Protein AF-A0A349TG79-F1 (afdb_monomer_lite)

Radius of gyration: 21.93 Å; chains: 1; bounding box: 41×31×74 Å

Foldseek 3Di:
DPPCDPQLVVLVVCVVVPHDQDWDWDPPPDPPDDDIDTHDDRSVPDDPVSNVVGPRDDDDDVCVVVPDDCVPDDDDDPDPPPDPDDDD

Sequence (88 aa):
PTRAICSTLVAEAFQSIDYPILPIRGQDTGVEGEVPVFYRRHFTHFAPRDFDLSPYFQVIKPTLEHGFNYKQLKWGDNAEAVSADNPE

pLDDT: mean 82.33, std 16.48, range [43.78, 96.75]

Secondary structure (DSSP, 8-state):
-----HHHHHHHHHHTTT--SSPEEPS---TT-PPPPEEPPPGGG--HHHHHH-TTS----HHHHTT--GGG--PPPTTSTTSS----

Structure (mmCIF, N/CA/C/O backbone):
data_AF-A0A349TG79-F1
#
_entry.id   AF-A0A349TG79-F1
#
loop_
_atom_site.group_PDB
_atom_site.id
_atom_site.type_symbol
_atom_site.label_atom_id
_atom_site.label_alt_id
_atom_site.label_comp_id
_atom_site.label_asym_id
_atom_site.label_entity_id
_atom_site.label_seq_id
_atom_site.pdbx_PDB_ins_code
_atom_site.Cartn_x
_atom_site.Cartn_y
_atom_site.Cartn_z
_atom_site.occupancy
_atom_site.B_iso_or_equiv
_atom_site.auth_seq_id
_atom_site.auth_comp_id
_atom_site.auth_asym_id
_atom_site.auth_atom_id
_atom_site.pdbx_PDB_model_num
ATOM 1 N N . PRO A 1 1 ? 21.073 -8.340 13.360 1.00 43.78 1 PRO A N 1
ATOM 2 C CA . PRO A 1 1 ? 19.680 -8.816 13.216 1.00 43.78 1 PRO A CA 1
ATOM 3 C C . PRO A 1 1 ? 18.879 -7.875 12.306 1.00 43.78 1 PRO A C 1
ATOM 5 O O . PRO A 1 1 ? 18.498 -6.780 12.715 1.00 43.78 1 PRO A O 1
ATOM 8 N N . THR A 1 2 ? 18.687 -8.266 11.050 1.00 45.97 2 THR A N 1
ATOM 9 C CA . THR A 1 2 ? 17.837 -7.545 10.098 1.00 45.97 2 THR A CA 1
ATOM 10 C C . THR A 1 2 ? 16.386 -7.720 10.536 1.00 45.97 2 THR A C 1
ATOM 12 O O . THR A 1 2 ? 15.765 -8.745 10.281 1.00 45.97 2 THR A O 1
ATOM 15 N N . ARG A 1 3 ? 15.847 -6.729 11.258 1.00 55.47 3 ARG A N 1
ATOM 16 C CA . ARG A 1 3 ? 14.399 -6.589 11.438 1.00 55.47 3 ARG A CA 1
ATOM 17 C C . ARG A 1 3 ? 13.829 -6.279 10.059 1.00 55.47 3 ARG A C 1
ATOM 19 O O . ARG A 1 3 ? 13.773 -5.113 9.685 1.00 55.47 3 ARG A O 1
ATOM 26 N N . ALA A 1 4 ? 13.494 -7.310 9.286 1.00 57.12 4 ALA A N 1
ATOM 27 C CA . ALA A 1 4 ? 12.641 -7.127 8.124 1.00 57.12 4 ALA A CA 1
ATOM 28 C C . ALA A 1 4 ? 11.384 -6.412 8.631 1.00 57.12 4 ALA A C 1
ATOM 30 O O . ALA A 1 4 ? 10.688 -6.903 9.521 1.00 57.12 4 ALA A O 1
ATOM 31 N N . ILE A 1 5 ? 11.181 -5.182 8.170 1.00 77.06 5 ILE A N 1
ATOM 32 C CA . ILE A 1 5 ? 10.010 -4.395 8.537 1.00 77.06 5 ILE A CA 1
ATOM 33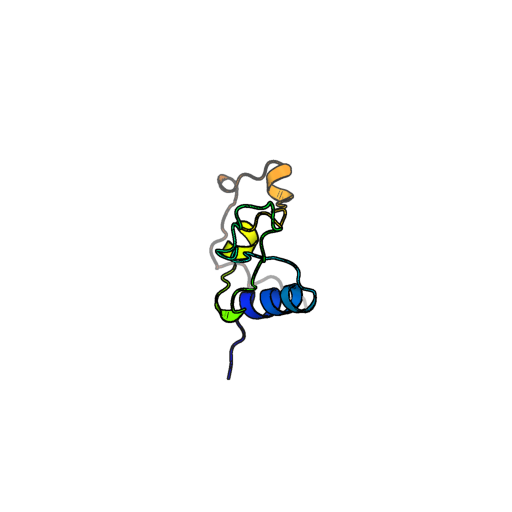 C C . ILE A 1 5 ? 8.826 -5.046 7.813 1.00 77.06 5 ILE A C 1
ATOM 35 O O . ILE A 1 5 ? 8.992 -5.586 6.720 1.00 77.06 5 ILE A O 1
ATOM 39 N N . CYS A 1 6 ? 7.632 -5.025 8.404 1.00 81.19 6 CYS A N 1
ATOM 40 C CA . CYS A 1 6 ? 6.442 -5.661 7.829 1.00 81.19 6 CYS A CA 1
ATOM 41 C C . CYS A 1 6 ? 6.196 -5.292 6.351 1.00 81.19 6 CYS A C 1
ATOM 43 O O . CYS A 1 6 ? 5.795 -6.149 5.570 1.00 81.19 6 CYS A O 1
ATOM 45 N N . SER A 1 7 ? 6.501 -4.056 5.940 1.00 90.00 7 SER A N 1
ATOM 46 C CA . SER A 1 7 ? 6.370 -3.603 4.550 1.00 90.00 7 SER A CA 1
ATOM 47 C C . SER A 1 7 ? 7.381 -4.239 3.592 1.00 90.00 7 SER A C 1
ATOM 49 O O . SER A 1 7 ? 7.043 -4.484 2.439 1.00 90.00 7 SER A O 1
ATOM 51 N N . THR A 1 8 ? 8.593 -4.544 4.062 1.00 91.25 8 THR A N 1
ATOM 52 C CA . THR A 1 8 ? 9.652 -5.206 3.286 1.00 91.25 8 THR A CA 1
ATOM 53 C C . THR A 1 8 ? 9.206 -6.598 2.847 1.00 91.25 8 THR A C 1
ATOM 55 O O . THR A 1 8 ? 9.213 -6.882 1.655 1.00 91.25 8 THR A O 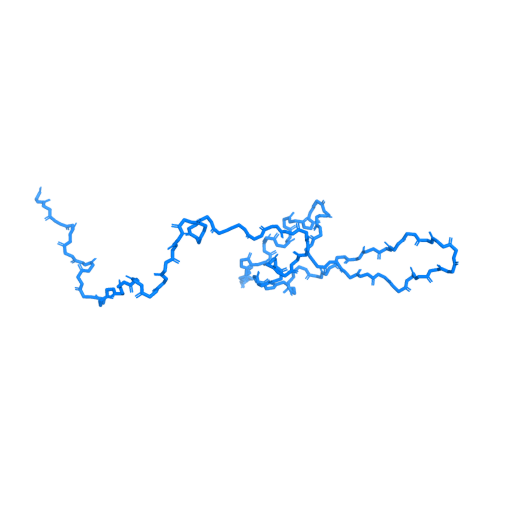1
ATOM 58 N N . LEU A 1 9 ? 8.729 -7.421 3.789 1.00 92.50 9 LEU A N 1
ATOM 59 C CA . LEU A 1 9 ? 8.299 -8.794 3.504 1.00 92.50 9 LEU A CA 1
ATOM 60 C C . LEU A 1 9 ? 7.128 -8.834 2.511 1.00 92.50 9 LEU A C 1
ATOM 62 O O . LEU A 1 9 ? 7.117 -9.637 1.581 1.00 92.50 9 LEU A O 1
ATOM 66 N N . VAL A 1 10 ? 6.143 -7.951 2.696 1.00 94.62 10 VAL A N 1
ATOM 67 C CA . VAL A 1 10 ? 4.993 -7.855 1.787 1.00 94.62 10 VAL A CA 1
ATOM 68 C C . VAL A 1 10 ? 5.448 -7.399 0.398 1.00 94.62 10 VAL A C 1
ATOM 70 O O . VAL A 1 10 ? 5.007 -7.959 -0.604 1.00 94.62 10 VAL A O 1
ATOM 73 N N . ALA A 1 11 ? 6.362 -6.427 0.321 1.00 95.44 11 ALA A N 1
ATOM 74 C CA . ALA A 1 11 ? 6.899 -5.967 -0.952 1.00 95.44 11 ALA A CA 1
ATOM 75 C C . ALA A 1 11 ? 7.658 -7.071 -1.701 1.00 95.44 11 ALA A C 1
ATOM 77 O O . ALA A 1 11 ? 7.437 -7.243 -2.897 1.00 95.44 11 ALA A O 1
ATOM 78 N N . GLU A 1 12 ? 8.500 -7.843 -1.010 1.00 94.56 12 GLU A N 1
ATOM 79 C CA . GLU A 1 12 ? 9.214 -8.985 -1.595 1.00 94.56 12 GLU A CA 1
ATOM 80 C C . GLU A 1 12 ? 8.248 -10.041 -2.144 1.00 94.56 12 GLU A C 1
ATOM 82 O O . GLU A 1 12 ? 8.442 -10.524 -3.260 1.00 94.56 12 GLU A O 1
ATOM 87 N N . ALA A 1 13 ? 7.172 -10.354 -1.415 1.00 95.25 13 ALA A N 1
ATOM 88 C CA . ALA A 1 13 ? 6.178 -11.330 -1.856 1.00 95.25 13 ALA A CA 1
ATOM 89 C C . ALA A 1 13 ? 5.515 -10.920 -3.182 1.00 95.25 13 ALA A C 1
ATOM 91 O O . ALA A 1 13 ? 5.499 -11.707 -4.128 1.00 95.25 13 ALA A O 1
ATOM 92 N N . PHE A 1 14 ? 5.034 -9.679 -3.303 1.00 96.75 14 PHE A N 1
ATOM 93 C CA . PHE A 1 14 ? 4.452 -9.191 -4.560 1.00 96.75 14 PHE A CA 1
ATOM 94 C C . PHE A 1 14 ? 5.487 -9.090 -5.686 1.00 96.75 14 PHE A C 1
ATOM 96 O O . PHE A 1 14 ? 5.199 -9.453 -6.826 1.00 96.75 14 PHE A O 1
ATOM 103 N N . GLN A 1 15 ? 6.712 -8.658 -5.379 1.00 94.75 15 GLN A N 1
ATOM 104 C CA . GLN A 1 15 ? 7.777 -8.577 -6.377 1.00 94.75 15 GLN A CA 1
ATOM 105 C C . GLN A 1 15 ? 8.241 -9.943 -6.883 1.00 94.75 15 GLN A C 1
ATOM 107 O O . GLN A 1 15 ? 8.703 -10.015 -8.019 1.00 94.75 15 GLN A O 1
ATOM 112 N N . SER A 1 16 ? 8.102 -11.011 -6.091 1.00 96.12 16 SER A N 1
ATOM 113 C CA . SER A 1 16 ? 8.462 -12.379 -6.498 1.00 96.12 16 SER A CA 1
ATOM 114 C C . SER A 1 16 ? 7.634 -12.910 -7.674 1.00 96.12 16 SER A C 1
ATOM 116 O O . SER A 1 16 ? 8.081 -13.812 -8.377 1.00 96.12 16 SER A O 1
ATOM 118 N N . ILE A 1 17 ? 6.460 -12.316 -7.905 1.00 95.75 17 ILE A N 1
ATOM 119 C CA . ILE A 1 17 ? 5.545 -12.636 -9.008 1.00 95.75 17 ILE A CA 1
ATOM 120 C C . ILE A 1 17 ? 5.366 -11.452 -9.972 1.00 95.75 17 ILE A C 1
ATOM 122 O O . ILE A 1 17 ? 4.392 -11.407 -10.717 1.00 95.75 17 ILE A O 1
ATOM 126 N N . ASP A 1 18 ? 6.263 -10.463 -9.910 1.00 93.44 18 ASP A N 1
ATOM 127 C CA . ASP A 1 18 ? 6.224 -9.236 -10.715 1.00 93.44 18 ASP A CA 1
ATOM 128 C C . ASP A 1 18 ? 4.907 -8.436 -10.616 1.00 93.44 18 ASP A C 1
ATOM 130 O O . ASP A 1 18 ? 4.547 -7.678 -11.519 1.00 93.44 18 ASP A O 1
ATOM 134 N N . TYR A 1 19 ? 4.206 -8.532 -9.480 1.00 95.81 19 TYR A N 1
ATOM 135 C CA . TYR A 1 19 ? 3.027 -7.710 -9.224 1.00 95.81 19 TYR A CA 1
ATOM 136 C C . TYR A 1 19 ? 3.434 -6.262 -8.885 1.00 95.81 19 TYR A C 1
ATOM 138 O O . TYR A 1 19 ? 4.254 -6.039 -7.983 1.00 95.81 19 TYR A O 1
ATOM 146 N N . PRO A 1 20 ? 2.879 -5.244 -9.567 1.00 95.19 20 PRO A N 1
ATOM 147 C CA . PRO A 1 20 ? 3.297 -3.860 -9.377 1.00 95.19 20 PRO A CA 1
ATOM 148 C C . PRO A 1 20 ? 2.741 -3.252 -8.079 1.00 95.19 20 PRO A C 1
ATOM 150 O O . PRO A 1 20 ? 1.539 -3.237 -7.849 1.00 95.19 20 PRO A O 1
ATOM 153 N N . ILE A 1 21 ? 3.619 -2.660 -7.259 1.00 96.06 21 ILE A N 1
ATOM 154 C CA . ILE A 1 21 ? 3.219 -1.791 -6.133 1.00 96.06 21 ILE A CA 1
ATOM 155 C C . ILE A 1 21 ? 3.257 -0.333 -6.593 1.00 96.06 21 ILE A C 1
ATOM 157 O O . ILE A 1 21 ? 2.226 0.273 -6.840 1.00 96.06 21 ILE A O 1
ATOM 161 N N . LEU A 1 22 ? 4.440 0.237 -6.815 1.00 95.31 22 LEU A N 1
ATOM 162 C CA . LEU A 1 22 ? 4.599 1.566 -7.417 1.00 95.31 22 LEU A CA 1
ATOM 163 C C . LEU A 1 22 ? 5.728 1.517 -8.455 1.00 95.31 22 LEU A C 1
ATOM 165 O O . LEU A 1 22 ? 6.842 1.968 -8.170 1.00 95.31 22 LEU A O 1
ATOM 169 N N . PRO A 1 23 ? 5.495 0.910 -9.632 1.00 92.44 23 PRO A N 1
ATOM 170 C CA . PRO A 1 23 ? 6.530 0.761 -10.640 1.00 92.44 23 PRO A CA 1
ATOM 171 C C . PRO A 1 23 ? 7.011 2.131 -11.127 1.00 92.44 23 PRO A C 1
ATOM 173 O O . PRO A 1 23 ? 6.237 3.082 -11.248 1.00 92.44 23 PRO A O 1
ATOM 176 N N . ILE A 1 24 ? 8.308 2.232 -11.398 1.00 90.62 24 ILE A N 1
ATOM 177 C CA . ILE A 1 24 ? 8.899 3.412 -12.025 1.00 90.62 24 ILE A CA 1
ATOM 178 C C . ILE A 1 24 ? 8.736 3.240 -13.532 1.00 90.62 24 ILE A C 1
ATOM 180 O O . ILE A 1 24 ? 9.182 2.240 -14.093 1.00 90.62 24 ILE A O 1
ATOM 184 N N . ARG A 1 25 ? 8.087 4.205 -14.182 1.00 86.75 25 ARG A N 1
ATOM 185 C CA . ARG A 1 25 ? 7.985 4.241 -15.640 1.00 86.75 25 ARG A CA 1
ATOM 186 C C . ARG A 1 25 ? 9.339 4.656 -16.224 1.00 86.75 25 ARG A C 1
ATOM 188 O O . ARG A 1 25 ? 9.893 5.668 -15.797 1.00 86.75 25 ARG A O 1
ATOM 195 N N . GLY A 1 26 ? 9.857 3.877 -17.170 1.00 82.06 26 GLY A N 1
ATOM 196 C CA . GLY A 1 26 ? 11.042 4.231 -17.947 1.00 82.06 26 GLY A CA 1
ATOM 197 C C . GLY A 1 26 ? 10.834 5.518 -18.750 1.00 82.06 26 GLY A C 1
ATOM 198 O O . GLY A 1 26 ? 9.702 5.906 -19.044 1.00 82.06 26 GLY A O 1
ATOM 199 N N . GLN A 1 27 ? 11.936 6.189 -19.086 1.00 71.81 27 GLN A N 1
ATOM 200 C CA . GLN A 1 27 ? 11.922 7.431 -19.871 1.00 71.81 27 GLN A CA 1
ATOM 201 C C . GLN A 1 27 ? 11.628 7.197 -21.359 1.00 71.81 27 GLN A C 1
ATOM 203 O O . GLN A 1 27 ? 11.371 8.161 -22.081 1.00 71.81 27 GLN A O 1
ATOM 20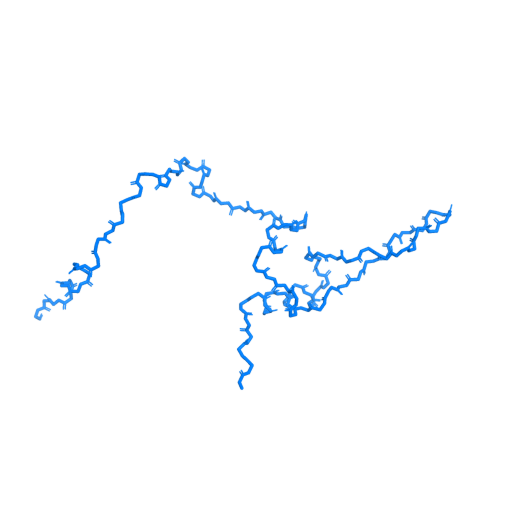8 N N . ASP A 1 28 ? 11.619 5.935 -21.791 1.00 64.69 28 ASP A N 1
ATOM 209 C CA . ASP A 1 28 ? 11.436 5.512 -23.175 1.00 64.69 28 ASP A CA 1
ATOM 210 C C . ASP A 1 28 ? 9.987 5.769 -23.609 1.00 64.69 28 ASP A C 1
ATOM 212 O O . ASP A 1 28 ? 9.095 4.924 -23.556 1.00 64.69 28 ASP A O 1
ATOM 216 N N . THR A 1 29 ? 9.733 7.019 -23.976 1.00 56.03 29 THR A N 1
ATOM 217 C CA . THR A 1 29 ? 8.597 7.428 -24.794 1.00 56.03 29 THR A CA 1
ATOM 218 C C . THR A 1 29 ? 9.141 7.617 -26.201 1.00 56.03 29 THR A C 1
ATOM 220 O O . THR A 1 29 ? 9.382 8.731 -26.656 1.00 56.03 29 THR A O 1
ATOM 223 N N . GLY A 1 30 ? 9.434 6.494 -26.859 1.00 55.59 30 GLY A N 1
ATOM 224 C CA . GLY A 1 30 ? 9.819 6.484 -28.262 1.00 55.59 30 GLY A CA 1
ATOM 225 C C . GLY A 1 30 ? 8.712 7.100 -29.121 1.00 55.59 30 GLY A C 1
ATOM 226 O O . GLY A 1 30 ? 7.522 6.882 -28.890 1.00 55.59 30 GLY A O 1
ATOM 227 N N . VAL A 1 31 ? 9.116 7.875 -30.125 1.00 57.09 31 VAL A N 1
ATOM 228 C CA . VAL A 1 31 ? 8.246 8.607 -31.067 1.00 57.09 31 VAL A CA 1
ATOM 229 C C . VAL A 1 31 ? 7.364 7.687 -31.937 1.00 57.09 31 VAL A C 1
ATOM 231 O O . VAL A 1 31 ? 6.474 8.177 -32.625 1.00 57.09 31 VAL A O 1
ATOM 234 N N . GLU A 1 32 ? 7.565 6.366 -31.873 1.00 62.34 32 GLU A N 1
ATOM 235 C CA . GLU A 1 32 ? 6.941 5.354 -32.740 1.00 62.34 32 GLU A CA 1
ATOM 236 C C . GLU A 1 32 ? 6.020 4.356 -32.003 1.00 62.34 32 GLU A C 1
ATOM 238 O O . GLU A 1 32 ? 5.804 3.238 -32.463 1.00 62.34 32 GLU A O 1
ATOM 243 N N . GLY A 1 33 ? 5.428 4.742 -30.867 1.00 59.91 33 GLY A N 1
ATOM 244 C CA . GLY A 1 33 ? 4.386 3.925 -30.220 1.00 59.91 33 GLY A CA 1
ATOM 245 C C . GLY A 1 33 ? 4.906 2.737 -29.404 1.00 59.91 33 GLY A C 1
ATOM 246 O O . GLY A 1 33 ? 4.193 1.747 -29.230 1.00 59.91 33 GLY A O 1
ATOM 247 N N . GLU A 1 34 ? 6.126 2.831 -28.878 1.00 67.88 34 GLU A N 1
ATOM 248 C CA . GLU A 1 34 ? 6.697 1.805 -28.005 1.00 67.88 34 GLU A CA 1
ATOM 249 C C . GLU A 1 34 ? 5.938 1.696 -26.669 1.00 67.88 34 GLU A C 1
ATOM 251 O O . GLU A 1 34 ? 5.537 2.693 -26.056 1.00 67.88 34 GLU A O 1
ATOM 256 N N . VAL A 1 35 ? 5.728 0.457 -26.208 1.00 68.50 35 VAL A N 1
ATOM 257 C CA . VAL A 1 35 ? 5.084 0.166 -24.919 1.00 68.50 35 VAL A CA 1
ATOM 258 C C . VAL A 1 35 ? 6.031 0.593 -23.790 1.00 68.50 35 VAL A C 1
ATOM 260 O O . VAL A 1 35 ? 7.181 0.154 -23.778 1.00 68.50 35 VAL A O 1
ATOM 263 N N . PRO A 1 36 ? 5.582 1.410 -22.816 1.00 74.06 36 PRO A N 1
ATOM 264 C CA . PRO A 1 36 ? 6.455 1.880 -21.749 1.00 74.06 36 PRO A CA 1
ATOM 265 C C . PRO A 1 36 ? 6.972 0.716 -20.896 1.00 74.06 36 PRO A C 1
ATOM 267 O O . PRO A 1 36 ? 6.190 -0.079 -20.372 1.00 74.06 36 PRO A O 1
ATOM 270 N N . VAL A 1 37 ? 8.292 0.658 -20.709 1.00 84.94 37 VAL A N 1
ATOM 271 C CA . VAL A 1 37 ? 8.939 -0.298 -19.800 1.00 84.94 37 VAL A CA 1
ATOM 272 C C . VAL A 1 37 ? 8.759 0.166 -18.352 1.00 84.94 37 VAL A C 1
ATOM 274 O O . VAL A 1 37 ? 8.906 1.350 -18.037 1.00 84.94 37 VAL A O 1
ATOM 277 N N . PHE A 1 38 ? 8.451 -0.769 -17.454 1.00 89.00 38 PHE A N 1
ATOM 278 C CA . PHE A 1 38 ? 8.276 -0.511 -16.026 1.00 89.00 38 PHE A CA 1
ATOM 279 C C . PHE A 1 38 ? 9.333 -1.239 -15.199 1.00 89.00 38 PHE A C 1
ATOM 281 O O . PHE A 1 38 ? 9.634 -2.406 -15.438 1.00 89.00 38 PHE A O 1
ATOM 288 N N . TYR A 1 39 ? 9.855 -0.558 -14.180 1.00 89.75 39 TYR A N 1
ATOM 289 C CA . TYR A 1 39 ? 10.895 -1.080 -13.300 1.00 89.75 39 TYR A CA 1
ATOM 290 C C . TYR A 1 39 ? 10.405 -1.182 -11.854 1.00 89.75 39 TYR A C 1
ATOM 292 O O . TYR A 1 39 ? 9.698 -0.304 -11.343 1.00 89.75 39 TYR A O 1
ATOM 300 N N . ARG A 1 40 ? 10.815 -2.254 -11.168 1.00 91.38 40 ARG A N 1
ATOM 301 C CA . ARG A 1 40 ? 10.554 -2.456 -9.736 1.00 91.38 40 ARG A CA 1
ATOM 302 C C . ARG A 1 40 ? 11.426 -1.512 -8.901 1.00 91.38 40 ARG A C 1
ATOM 304 O O . ARG A 1 40 ? 12.607 -1.330 -9.184 1.00 91.38 40 ARG A O 1
ATOM 311 N N . ARG A 1 41 ? 10.855 -0.934 -7.840 1.00 92.56 41 ARG A N 1
ATOM 312 C CA . ARG A 1 41 ? 11.631 -0.245 -6.792 1.00 92.56 41 ARG A CA 1
ATOM 313 C C . ARG A 1 41 ? 12.324 -1.277 -5.908 1.00 92.56 41 ARG A C 1
ATOM 315 O O . ARG A 1 41 ? 11.812 -2.381 -5.758 1.00 92.56 41 ARG A O 1
ATOM 322 N N . HIS A 1 42 ? 13.426 -0.912 -5.261 1.00 91.62 42 HIS A N 1
ATOM 323 C CA . HIS A 1 42 ? 14.009 -1.777 -4.237 1.00 91.62 42 HIS A CA 1
ATOM 324 C C . HIS A 1 42 ? 13.011 -1.976 -3.082 1.00 91.62 42 HIS A C 1
ATOM 326 O O . HIS A 1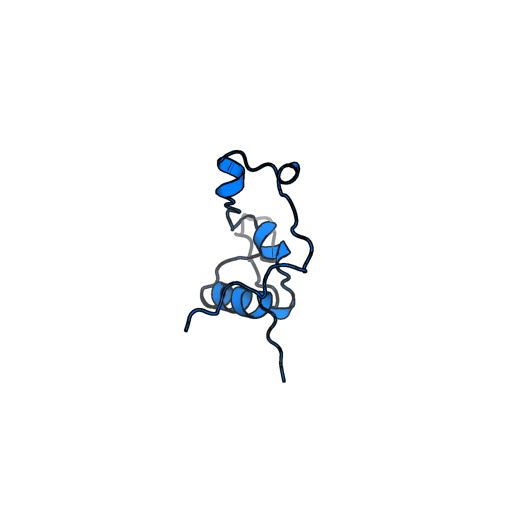 42 ? 12.430 -1.008 -2.589 1.00 91.62 42 HIS A O 1
ATOM 332 N N . PHE A 1 43 ? 12.790 -3.219 -2.657 1.00 86.44 43 PHE A N 1
ATOM 333 C CA . PHE A 1 43 ? 11.719 -3.585 -1.721 1.00 86.44 43 PHE A CA 1
ATOM 334 C C . PHE A 1 43 ? 11.858 -2.946 -0.324 1.00 86.44 43 PHE A C 1
ATOM 336 O O . PHE A 1 43 ? 10.867 -2.725 0.369 1.00 86.44 43 PHE A O 1
ATOM 343 N N . THR A 1 44 ? 13.072 -2.571 0.089 1.00 88.00 44 THR A N 1
ATOM 344 C CA . THR A 1 44 ? 13.302 -1.851 1.357 1.00 88.00 44 THR A CA 1
ATOM 345 C C . THR A 1 44 ? 12.810 -0.401 1.339 1.00 88.00 44 THR A C 1
ATOM 347 O O . THR A 1 44 ? 12.757 0.227 2.392 1.00 88.00 44 THR A O 1
ATOM 350 N N . HIS A 1 45 ? 12.460 0.145 0.170 1.00 90.94 45 HIS A N 1
ATOM 351 C CA . HIS A 1 45 ? 11.968 1.517 0.029 1.00 90.94 45 HIS A CA 1
ATOM 352 C C . HIS A 1 45 ? 10.447 1.633 0.191 1.00 90.94 45 HIS A C 1
ATOM 354 O O . HIS A 1 45 ? 9.920 2.733 0.050 1.00 90.94 45 HIS A O 1
ATOM 360 N N . PHE A 1 46 ? 9.740 0.530 0.465 1.00 92.75 46 PHE A N 1
ATOM 361 C CA . PHE A 1 46 ? 8.297 0.565 0.687 1.00 92.75 46 PHE A CA 1
ATOM 362 C C . PHE A 1 46 ? 7.949 0.798 2.154 1.00 92.75 46 PHE A C 1
ATOM 364 O O . PHE A 1 46 ? 8.389 0.079 3.057 1.00 92.75 46 PHE A O 1
ATOM 371 N N . ALA A 1 47 ? 7.072 1.768 2.372 1.00 92.88 47 ALA A N 1
ATOM 372 C CA . ALA A 1 47 ? 6.323 1.970 3.598 1.00 92.88 47 ALA A CA 1
ATOM 373 C C . ALA A 1 47 ? 4.884 1.440 3.430 1.00 92.88 47 ALA A C 1
ATOM 375 O O . ALA A 1 47 ? 4.399 1.316 2.306 1.00 92.88 47 ALA A O 1
ATOM 376 N N . PRO A 1 48 ? 4.143 1.181 4.525 1.00 91.94 48 PRO A N 1
ATOM 377 C CA . PRO A 1 48 ? 2.747 0.738 4.441 1.00 91.94 48 PRO A CA 1
ATOM 378 C C . PRO A 1 48 ? 1.847 1.621 3.553 1.00 91.94 48 PRO A C 1
ATOM 380 O O . PRO A 1 48 ? 1.015 1.104 2.818 1.00 91.94 48 PRO A O 1
ATOM 383 N N . ARG A 1 49 ? 2.067 2.944 3.545 1.00 93.81 49 ARG A N 1
ATOM 384 C CA . ARG A 1 49 ? 1.314 3.903 2.714 1.00 93.81 49 ARG A CA 1
ATOM 385 C C . ARG A 1 49 ? 1.444 3.647 1.207 1.00 93.81 49 ARG A C 1
ATOM 387 O O . ARG A 1 49 ? 0.539 4.003 0.460 1.00 93.81 49 ARG A O 1
ATOM 394 N N . ASP A 1 50 ? 2.549 3.069 0.744 1.00 95.06 50 ASP A N 1
ATOM 395 C CA . ASP A 1 50 ? 2.774 2.858 -0.690 1.00 95.06 50 ASP A CA 1
ATOM 396 C C . ASP A 1 50 ? 1.811 1.830 -1.291 1.00 95.06 50 ASP A C 1
ATOM 398 O O . ASP A 1 50 ? 1.446 1.949 -2.459 1.00 95.06 50 ASP A O 1
ATOM 402 N N . PHE A 1 51 ? 1.363 0.855 -0.495 1.00 95.00 51 PHE A N 1
ATOM 403 C CA . PHE A 1 51 ? 0.338 -0.104 -0.907 1.00 95.00 51 PHE A CA 1
ATOM 404 C C . PHE A 1 51 ? -1.021 0.583 -1.073 1.00 95.00 51 PHE A C 1
ATOM 406 O O . PHE A 1 51 ? -1.705 0.336 -2.059 1.00 95.00 51 PHE A O 1
ATOM 413 N N . ASP A 1 52 ? -1.370 1.504 -0.168 1.00 94.69 52 ASP A N 1
ATOM 414 C CA . ASP A 1 52 ? -2.622 2.269 -0.240 1.00 94.69 52 ASP A CA 1
ATOM 415 C C . ASP A 1 52 ? -2.630 3.293 -1.392 1.00 94.69 52 ASP A C 1
ATOM 417 O O . ASP A 1 52 ? -3.678 3.578 -1.963 1.00 94.69 52 ASP A O 1
ATOM 421 N N . LEU A 1 53 ? -1.471 3.878 -1.729 1.00 95.12 53 LEU A N 1
ATOM 422 C CA . LEU A 1 53 ? -1.328 4.824 -2.847 1.00 95.12 53 LEU A CA 1
ATOM 423 C C . LEU A 1 53 ? -1.223 4.143 -4.214 1.00 95.12 53 LEU A C 1
ATOM 425 O O . LEU A 1 53 ? -1.308 4.815 -5.245 1.00 95.12 53 LEU A O 1
ATOM 429 N N . SER A 1 54 ? -0.962 2.840 -4.236 1.00 95.69 54 SER A N 1
ATOM 430 C CA . SER A 1 54 ? -0.801 2.105 -5.476 1.00 95.69 54 SER A CA 1
ATOM 431 C C . SER A 1 54 ? -2.109 2.069 -6.270 1.00 95.69 54 SER A C 1
ATOM 433 O O . SER A 1 54 ? -3.133 1.652 -5.731 1.00 95.69 54 SER A O 1
ATOM 435 N N . PRO A 1 55 ? -2.091 2.390 -7.577 1.00 94.75 55 PRO A N 1
ATOM 436 C CA . PRO A 1 55 ? -3.269 2.220 -8.427 1.00 94.75 55 PRO A CA 1
ATOM 437 C C . PRO A 1 55 ? -3.582 0.741 -8.712 1.00 94.75 55 PRO A C 1
ATOM 439 O O . PRO A 1 55 ? -4.604 0.438 -9.318 1.00 94.75 55 PRO A O 1
ATOM 442 N N . TYR A 1 56 ? -2.701 -0.176 -8.305 1.00 95.75 56 TYR A N 1
ATOM 443 C CA . TYR A 1 56 ? -2.832 -1.612 -8.525 1.00 95.75 56 TYR A CA 1
ATOM 444 C C . TYR A 1 56 ? -3.424 -2.340 -7.312 1.00 95.75 56 TYR A C 1
ATOM 446 O O . TYR A 1 56 ? -3.534 -3.561 -7.337 1.00 95.75 56 TYR A O 1
ATOM 454 N N . PHE A 1 57 ? -3.808 -1.630 -6.249 1.00 96.62 57 PHE A N 1
ATOM 455 C CA . PHE A 1 57 ? -4.437 -2.217 -5.067 1.00 96.62 57 PHE A CA 1
ATOM 456 C C . PHE A 1 57 ? -5.775 -1.544 -4.775 1.00 96.62 57 PHE A C 1
ATOM 458 O O . PHE A 1 57 ? -5.912 -0.325 -4.841 1.00 96.62 57 PHE A O 1
ATOM 465 N N . GLN A 1 58 ? -6.768 -2.349 -4.396 1.00 95.44 58 GLN A N 1
ATOM 466 C CA . GLN A 1 58 ? -8.017 -1.837 -3.849 1.00 95.44 58 GLN A CA 1
ATOM 467 C C . GLN A 1 58 ? -7.902 -1.731 -2.326 1.00 95.44 58 GLN A C 1
ATOM 469 O O . GLN A 1 58 ? -7.620 -2.715 -1.642 1.00 95.44 58 GLN A O 1
ATOM 474 N N . VAL A 1 59 ? -8.172 -0.546 -1.778 1.00 92.62 59 VAL A N 1
ATOM 475 C CA . VAL A 1 59 ? -8.210 -0.324 -0.328 1.00 92.62 59 VAL A CA 1
ATOM 476 C C . VAL A 1 59 ? -9.623 -0.601 0.184 1.00 92.62 59 VAL A C 1
ATOM 478 O O . VAL A 1 59 ? -10.484 0.275 0.177 1.00 92.62 59 VAL A O 1
ATOM 481 N N . ILE A 1 60 ? -9.872 -1.835 0.625 1.00 92.75 60 ILE A N 1
ATOM 482 C CA . ILE A 1 60 ? -11.180 -2.265 1.143 1.00 92.75 60 ILE A CA 1
ATOM 483 C C . ILE A 1 60 ? -11.206 -2.085 2.665 1.00 92.75 60 ILE A C 1
ATOM 485 O O . ILE A 1 60 ? -10.357 -2.626 3.378 1.00 92.75 60 ILE A O 1
ATOM 489 N N . LYS A 1 61 ? -12.182 -1.326 3.178 1.00 93.12 61 LYS A N 1
ATOM 490 C CA . LYS A 1 61 ? -12.394 -1.096 4.619 1.00 93.12 61 LYS A CA 1
ATOM 491 C C . LYS A 1 61 ? -13.855 -1.399 4.977 1.00 93.12 61 LYS A C 1
ATOM 493 O O . LYS A 1 61 ? -14.633 -0.461 5.154 1.00 93.12 61 LYS A O 1
ATOM 498 N N . PRO A 1 62 ? -14.227 -2.686 5.138 1.00 93.00 62 PRO A N 1
ATOM 499 C CA . PRO A 1 62 ? -15.627 -3.088 5.270 1.00 93.00 62 PRO A CA 1
ATOM 500 C C . PRO A 1 62 ? -16.335 -2.371 6.418 1.00 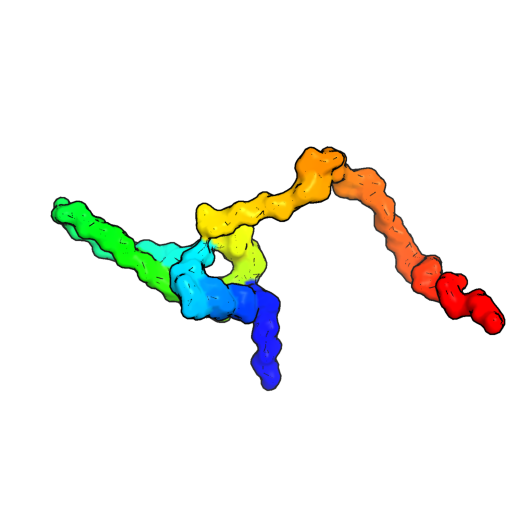93.00 62 PRO A C 1
ATOM 502 O O . PRO A 1 62 ? -17.453 -1.904 6.266 1.00 93.00 62 PRO A O 1
ATOM 505 N N . THR A 1 63 ? -15.673 -2.184 7.561 1.00 92.75 63 THR A N 1
ATOM 506 C CA . THR A 1 63 ? -16.269 -1.494 8.714 1.00 92.75 63 THR A CA 1
ATOM 507 C C . THR A 1 63 ? -16.731 -0.069 8.382 1.00 92.75 63 THR A C 1
ATOM 509 O O . THR A 1 63 ? -17.766 0.365 8.880 1.00 92.75 63 THR A O 1
ATOM 512 N N . LEU A 1 64 ? -16.011 0.651 7.511 1.00 92.00 64 LEU A N 1
ATOM 513 C CA . LEU A 1 64 ? -16.409 1.996 7.078 1.00 92.00 64 LEU A CA 1
ATOM 514 C C . LEU A 1 64 ? -17.669 1.959 6.205 1.00 92.00 64 LEU A C 1
ATOM 516 O O . LEU A 1 64 ? -18.540 2.809 6.365 1.00 92.00 64 LEU A O 1
ATOM 520 N N . GLU A 1 65 ? -17.796 0.950 5.340 1.00 91.19 65 GLU A N 1
ATOM 521 C CA . GLU A 1 65 ? -18.963 0.747 4.466 1.00 91.19 65 GLU A CA 1
ATOM 522 C C . GLU A 1 65 ? -20.248 0.482 5.269 1.00 91.19 65 GLU A C 1
ATOM 524 O O . GLU A 1 65 ? -21.340 0.826 4.826 1.00 91.19 65 GLU A O 1
ATOM 529 N N . HIS A 1 66 ? -20.116 -0.050 6.487 1.00 91.50 66 HIS A N 1
ATOM 530 C CA . HIS A 1 66 ? -21.230 -0.311 7.404 1.00 91.50 66 HIS A CA 1
ATOM 531 C C . HIS A 1 66 ? -21.547 0.870 8.345 1.00 91.50 66 HIS A C 1
ATOM 533 O O . HIS A 1 66 ? -22.261 0.700 9.331 1.00 91.50 66 HIS A O 1
ATOM 539 N N . GLY A 1 67 ? -21.031 2.075 8.068 1.00 92.12 67 GLY A N 1
ATOM 540 C CA . GLY A 1 67 ? -21.376 3.289 8.819 1.00 92.12 67 GLY A CA 1
ATOM 541 C C . GLY A 1 67 ? -20.563 3.513 10.096 1.00 92.12 67 GLY A C 1
ATOM 542 O O . GLY A 1 67 ? -21.027 4.197 11.010 1.00 92.12 67 GLY A O 1
ATOM 543 N N . PHE A 1 68 ? -19.350 2.959 10.182 1.00 94.69 68 PHE A N 1
ATOM 544 C CA . PHE A 1 68 ? -18.470 3.191 11.327 1.00 94.69 68 PHE A CA 1
ATOM 545 C C . PHE A 1 68 ? -18.204 4.685 11.564 1.00 94.69 68 PHE A C 1
ATOM 547 O O . PHE A 1 68 ? -17.715 5.403 10.690 1.00 94.69 68 PHE A O 1
ATOM 554 N N . ASN A 1 69 ? -18.458 5.136 12.794 1.00 93.38 69 ASN A N 1
ATOM 555 C CA . ASN A 1 69 ? -18.147 6.481 13.254 1.00 93.38 69 ASN A CA 1
ATOM 556 C C . ASN A 1 69 ? -17.139 6.418 14.402 1.00 93.38 69 ASN A C 1
ATOM 558 O O . ASN A 1 69 ? -17.495 6.130 15.545 1.00 93.38 69 ASN A O 1
ATOM 562 N N . TYR A 1 70 ? -15.884 6.761 14.115 1.00 93.12 70 TYR A N 1
ATOM 563 C CA . TYR A 1 70 ? -14.807 6.726 15.107 1.00 93.12 70 TYR A CA 1
ATOM 564 C C . TYR A 1 70 ? -15.067 7.621 16.333 1.00 93.12 70 TYR A C 1
ATOM 566 O O . TYR A 1 70 ? -14.499 7.377 17.390 1.00 93.12 70 TYR A O 1
ATOM 574 N N . LYS A 1 71 ? -15.941 8.633 16.232 1.00 94.50 71 LYS A N 1
ATOM 575 C CA . LYS A 1 71 ? -16.308 9.500 17.366 1.00 94.50 71 LYS A CA 1
ATOM 576 C C . LYS A 1 71 ? -17.199 8.804 18.394 1.00 94.50 71 LYS A C 1
ATOM 578 O O . LYS A 1 71 ? -17.325 9.291 19.510 1.00 94.50 71 LYS A O 1
ATOM 583 N N . GLN A 1 72 ? -17.844 7.701 18.017 1.00 93.69 72 GLN A N 1
ATOM 584 C CA . GLN A 1 72 ? -18.628 6.873 18.936 1.00 93.69 72 GLN A CA 1
ATOM 585 C C . GLN A 1 72 ? -17.752 5.865 19.691 1.00 93.69 72 GLN A C 1
ATOM 587 O O . GLN A 1 72 ? -18.234 5.209 20.614 1.00 93.69 72 GLN A O 1
ATOM 592 N N . LEU A 1 73 ? -16.474 5.739 19.317 1.00 92.94 73 LEU A N 1
ATOM 593 C CA . LEU A 1 73 ? -15.538 4.845 19.976 1.00 92.94 73 LEU A CA 1
ATOM 594 C C . LEU A 1 73 ? -15.196 5.392 21.366 1.00 92.94 73 LEU A C 1
ATOM 596 O O . LEU A 1 73 ? -14.658 6.491 21.507 1.00 92.94 73 LEU A O 1
ATOM 600 N N . LYS A 1 74 ? -15.523 4.613 22.396 1.00 91.50 74 LYS A N 1
ATOM 601 C CA . LYS A 1 74 ? -15.137 4.894 23.778 1.00 91.50 74 LYS A CA 1
ATOM 602 C C . LYS A 1 74 ? -13.831 4.169 24.060 1.00 91.50 74 LYS A C 1
ATOM 604 O O . LYS A 1 74 ? -13.805 2.941 24.083 1.00 91.50 74 LYS A O 1
ATOM 609 N N . TRP A 1 75 ? -12.757 4.924 24.243 1.00 90.81 75 TRP A N 1
ATOM 610 C CA . TRP A 1 75 ? -11.501 4.371 24.734 1.00 90.81 75 TRP A CA 1
ATOM 611 C C . TRP A 1 75 ? -11.681 3.995 26.205 1.00 90.81 75 TRP A C 1
ATOM 613 O O . TRP A 1 75 ? -12.200 4.796 26.979 1.00 90.81 75 TRP A O 1
ATOM 623 N N . GLY A 1 76 ? -11.309 2.772 26.574 1.00 89.00 76 GLY A N 1
ATOM 624 C CA . GLY A 1 76 ? -11.208 2.403 27.980 1.00 89.00 76 GLY A CA 1
ATOM 625 C C . GLY A 1 76 ? -9.949 3.017 28.583 1.00 89.00 76 GLY A C 1
ATOM 626 O O . GLY A 1 76 ? -8.898 3.023 27.938 1.00 89.00 76 GLY A O 1
ATOM 627 N N . ASP A 1 77 ? -10.042 3.501 29.817 1.00 82.75 77 ASP A N 1
ATOM 628 C CA . ASP A 1 77 ? -8.853 3.767 30.618 1.00 82.75 77 ASP A CA 1
ATOM 629 C C . ASP A 1 77 ? -8.238 2.417 31.024 1.00 82.75 77 ASP A C 1
ATOM 631 O O . ASP A 1 77 ? -8.952 1.466 31.344 1.00 82.75 77 ASP A O 1
ATOM 635 N N . ASN A 1 78 ? -6.910 2.309 30.971 1.00 68.81 78 ASN A N 1
ATOM 636 C CA . ASN A 1 78 ? -6.120 1.073 31.122 1.00 68.81 78 ASN A CA 1
ATOM 637 C C . ASN A 1 78 ? -6.167 0.415 32.531 1.00 68.81 78 ASN A C 1
ATOM 639 O O . ASN A 1 78 ? -5.173 -0.150 32.978 1.00 68.81 78 ASN A O 1
ATOM 643 N N . ALA A 1 79 ? -7.285 0.478 33.259 1.00 60.00 79 ALA A N 1
ATOM 644 C CA . ALA A 1 79 ? -7.375 0.050 34.658 1.00 60.00 79 ALA A CA 1
ATOM 645 C C . ALA A 1 79 ? -8.166 -1.249 34.913 1.00 60.00 79 ALA A C 1
ATOM 647 O O . ALA A 1 79 ? -7.956 -1.858 35.956 1.00 60.00 79 ALA A O 1
ATOM 648 N N . GLU A 1 80 ? -9.028 -1.717 34.001 1.00 56.41 80 GLU A N 1
ATOM 649 C CA . GLU A 1 80 ? -9.932 -2.854 34.306 1.00 56.41 80 GLU A CA 1
ATOM 650 C C . GLU A 1 80 ? -9.688 -4.136 33.490 1.00 56.41 80 GLU A C 1
ATOM 652 O O . GLU A 1 80 ? -10.388 -5.128 33.665 1.00 56.41 80 GLU A O 1
ATOM 657 N N . ALA A 1 81 ? -8.657 -4.187 32.643 1.00 56.94 81 ALA A N 1
ATOM 658 C CA . ALA A 1 81 ? -8.371 -5.370 31.820 1.00 56.94 81 ALA A CA 1
ATOM 659 C C . ALA A 1 81 ? -7.588 -6.496 32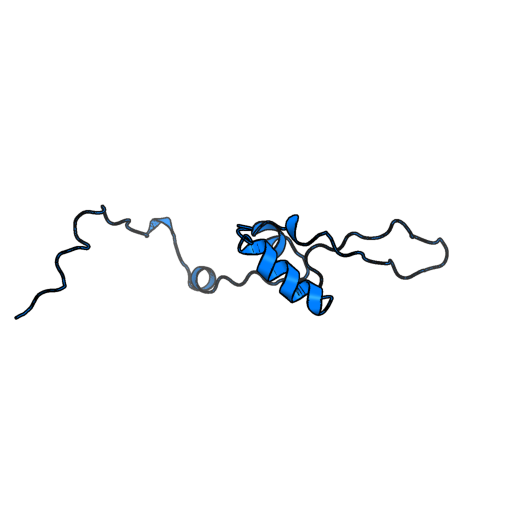.542 1.00 56.94 81 ALA A C 1
ATOM 661 O O . ALA A 1 81 ? -7.065 -7.385 31.874 1.00 56.94 81 ALA A O 1
ATOM 662 N N . VAL A 1 82 ? -7.485 -6.486 33.882 1.00 56.53 82 VAL A N 1
ATOM 663 C CA . VAL A 1 82 ? -6.730 -7.505 34.655 1.00 56.53 82 VAL A CA 1
ATOM 664 C C . VAL A 1 82 ? -7.509 -8.055 35.864 1.00 56.53 82 VAL A C 1
ATOM 666 O O . VAL A 1 82 ? -6.940 -8.275 36.928 1.00 56.53 82 VAL A O 1
ATOM 669 N N . SER A 1 83 ? -8.818 -8.290 35.747 1.00 52.59 83 SER A N 1
ATOM 670 C CA . SER A 1 83 ? -9.573 -8.966 36.826 1.00 52.59 83 SER A CA 1
ATOM 671 C C . SER A 1 83 ? -10.590 -10.013 36.367 1.00 52.59 83 SER A C 1
ATOM 673 O O . SER A 1 83 ? -11.433 -10.424 37.158 1.00 52.59 83 SER A O 1
ATOM 675 N N . ALA A 1 84 ? -10.500 -10.497 35.124 1.00 53.22 84 ALA A N 1
ATOM 676 C CA . ALA A 1 84 ? -11.432 -11.496 34.592 1.00 53.22 84 ALA A CA 1
ATOM 677 C C . ALA A 1 84 ? -10.779 -12.844 34.236 1.00 53.22 84 ALA A C 1
ATOM 679 O O . ALA A 1 84 ? -11.237 -13.507 33.315 1.00 53.22 84 ALA A O 1
ATOM 680 N N . ASP A 1 85 ? -9.747 -13.257 34.976 1.00 49.19 85 ASP A N 1
ATOM 681 C CA . ASP A 1 85 ? -9.295 -14.656 35.000 1.00 49.19 85 ASP A CA 1
ATOM 682 C C . ASP A 1 85 ? -8.982 -15.064 36.447 1.00 49.19 85 ASP A C 1
ATOM 684 O O . ASP A 1 85 ? -7.835 -15.092 36.887 1.00 49.19 85 ASP A O 1
ATOM 688 N N . ASN A 1 86 ? -10.043 -15.299 37.223 1.00 51.50 86 ASN A N 1
ATOM 689 C CA . ASN A 1 86 ? -10.026 -16.313 38.276 1.00 51.50 86 ASN A CA 1
ATOM 690 C C . ASN A 1 86 ? -11.465 -16.724 38.629 1.00 51.50 86 ASN A C 1
ATOM 692 O O . ASN A 1 86 ? -12.217 -15.929 39.202 1.00 51.50 86 ASN A O 1
ATOM 696 N N . PRO A 1 87 ? -11.844 -17.968 38.323 1.00 50.66 87 PRO A N 1
ATOM 697 C CA . PRO A 1 87 ? -12.546 -18.765 39.311 1.00 50.66 87 PRO A CA 1
ATOM 698 C C . PRO A 1 87 ? -11.830 -20.104 39.540 1.00 50.66 87 PRO A C 1
ATOM 700 O O . PRO A 1 87 ? -11.208 -20.653 38.634 1.00 50.66 87 PRO A O 1
ATOM 703 N N . GLU A 1 88 ? -11.922 -20.536 40.797 1.00 44.66 88 GLU A N 1
ATOM 704 C CA . GLU A 1 88 ? -11.299 -21.691 41.469 1.00 44.66 88 GLU A CA 1
ATOM 705 C C . GLU A 1 88 ? -11.187 -23.003 40.676 1.00 44.66 88 GLU A C 1
ATOM 707 O O . GLU A 1 88 ? -12.140 -23.370 39.949 1.00 44.66 88 GLU A O 1
#